Protein AF-A0A7C3TYR7-F1 (afdb_monomer_lite)

Radius of gyration: 16.55 Å; chains: 1; bounding box: 36×24×57 Å

pLDDT: mean 87.17, std 15.9, range [45.09, 98.75]

Sequence (113 aa):
MFTKVTVQGGNKYVGVDERLRWARHDHPDLQQTSEQIVRTDDYAEFKITLAIPSTGARAEGHGDCYRADFNKFVQKAEESALGNALDHLGYSSDAALAFEKRQGMKRETASTQ

Structure (mmCIF, N/CA/C/O backbone):
data_AF-A0A7C3TYR7-F1
#
_entry.id   AF-A0A7C3TYR7-F1
#
loop_
_atom_site.group_PDB
_atom_site.id
_atom_site.type_symbol
_atom_site.label_atom_id
_atom_site.label_alt_id
_atom_site.label_comp_id
_atom_site.label_asym_id
_atom_site.label_entity_id
_atom_site.label_seq_id
_atom_site.pdbx_PDB_ins_code
_atom_site.Cartn_x
_atom_site.Cartn_y
_atom_site.Cartn_z
_atom_site.occupancy
_atom_site.B_iso_or_equiv
_atom_site.auth_seq_id
_atom_site.auth_comp_id
_atom_site.auth_asym_id
_atom_site.auth_atom_id
_atom_site.pdbx_PDB_model_num
ATOM 1 N N . MET A 1 1 ? -8.216 -7.589 18.422 1.00 54.69 1 MET A N 1
ATOM 2 C CA . MET A 1 1 ? -6.880 -7.935 18.953 1.00 54.69 1 MET A CA 1
ATOM 3 C C . MET A 1 1 ? -6.037 -8.272 17.747 1.00 54.69 1 MET A C 1
ATOM 5 O O . MET A 1 1 ? -6.496 -9.102 16.975 1.00 54.69 1 MET A O 1
ATOM 9 N N . PHE A 1 2 ? -4.914 -7.584 17.531 1.00 57.72 2 PHE A N 1
ATOM 10 C CA . PHE A 1 2 ? -4.090 -7.819 16.348 1.00 57.72 2 PHE A CA 1
ATOM 11 C C . PHE A 1 2 ? -3.437 -9.197 16.464 1.00 57.72 2 PHE A C 1
ATOM 13 O O . PHE A 1 2 ? -2.728 -9.491 17.424 1.00 57.72 2 PHE A O 1
ATOM 20 N N . THR A 1 3 ? -3.734 -10.071 15.512 1.00 52.91 3 THR A N 1
ATOM 21 C CA . THR A 1 3 ? -3.431 -11.504 15.615 1.00 52.91 3 THR A CA 1
ATOM 22 C C . THR A 1 3 ? -1.962 -11.813 15.304 1.00 52.91 3 THR A C 1
ATOM 24 O O . THR A 1 3 ? -1.460 -12.879 15.657 1.00 52.91 3 THR A O 1
ATOM 27 N N . LYS A 1 4 ? -1.247 -10.880 14.655 1.00 55.16 4 LYS A N 1
ATOM 28 C CA . LYS A 1 4 ? 0.153 -11.053 14.253 1.00 55.16 4 LYS A CA 1
ATOM 29 C C . LYS A 1 4 ? 0.938 -9.747 14.396 1.00 55.16 4 LYS A C 1
ATOM 31 O O . LYS A 1 4 ? 0.848 -8.859 13.552 1.00 55.16 4 LYS A O 1
ATOM 36 N N . VAL A 1 5 ? 1.732 -9.667 15.460 1.00 59.78 5 VAL A N 1
ATOM 37 C CA . VAL A 1 5 ? 2.702 -8.592 15.701 1.00 59.78 5 VAL A CA 1
ATOM 38 C C . VAL A 1 5 ? 4.100 -9.189 15.570 1.00 59.78 5 VAL A C 1
ATOM 40 O O . VAL A 1 5 ? 4.442 -10.126 16.287 1.00 59.78 5 VAL A O 1
ATOM 43 N N . THR A 1 6 ? 4.906 -8.697 14.633 1.00 58.41 6 THR A N 1
ATOM 44 C CA . THR A 1 6 ? 6.298 -9.145 14.451 1.00 58.41 6 THR A CA 1
ATOM 45 C C . THR A 1 6 ? 7.236 -8.111 15.055 1.00 58.41 6 THR A C 1
ATOM 47 O O . THR A 1 6 ? 7.035 -6.926 14.853 1.00 58.41 6 THR A O 1
ATOM 50 N N . VAL A 1 7 ? 8.254 -8.516 15.812 1.00 56.41 7 VAL A N 1
ATOM 51 C CA . VAL A 1 7 ? 9.255 -7.563 16.317 1.00 56.41 7 VAL A CA 1
ATOM 52 C C . VAL A 1 7 ? 10.332 -7.398 15.249 1.00 56.41 7 VAL A C 1
ATOM 54 O O . VAL A 1 7 ? 11.061 -8.345 14.966 1.00 56.41 7 VAL A O 1
ATOM 57 N N . GLN A 1 8 ? 10.431 -6.214 14.649 1.00 55.72 8 GLN A N 1
ATOM 58 C CA . GLN A 1 8 ? 11.470 -5.872 13.679 1.00 55.72 8 GLN A CA 1
ATOM 59 C C . GLN A 1 8 ? 12.389 -4.820 14.314 1.00 55.72 8 GLN A C 1
ATOM 61 O O . GLN A 1 8 ? 11.959 -3.710 14.617 1.00 55.72 8 GLN A O 1
ATOM 66 N N . GLY A 1 9 ? 13.642 -5.188 14.610 1.00 50.34 9 GLY A N 1
ATOM 67 C CA . GLY A 1 9 ? 14.632 -4.262 15.185 1.00 50.34 9 GLY A CA 1
ATOM 68 C C . GLY A 1 9 ? 14.286 -3.691 16.571 1.00 50.34 9 GLY A C 1
ATOM 69 O O . GLY A 1 9 ? 14.791 -2.635 16.929 1.00 50.34 9 GLY A O 1
ATOM 70 N N . GLY A 1 10 ? 13.415 -4.354 17.342 1.00 55.25 10 GLY A N 1
ATOM 71 C CA . GLY A 1 10 ? 12.937 -3.876 18.650 1.00 55.25 10 GLY A CA 1
ATOM 72 C C . GLY A 1 10 ? 11.596 -3.133 18.608 1.00 55.25 10 GLY A C 1
ATOM 73 O O . GLY A 1 10 ? 10.966 -2.978 19.653 1.00 55.25 10 GLY A O 1
ATOM 74 N N . ASN A 1 11 ? 11.102 -2.773 17.419 1.00 56.00 11 ASN A N 1
ATOM 75 C CA . ASN A 1 11 ? 9.776 -2.187 17.237 1.00 56.00 11 ASN A CA 1
ATOM 76 C C . ASN A 1 11 ? 8.755 -3.261 16.851 1.00 56.00 11 ASN A C 1
ATOM 78 O O . ASN A 1 11 ? 9.026 -4.157 16.051 1.00 56.00 11 ASN A O 1
ATOM 82 N N . LYS A 1 12 ? 7.564 -3.187 17.444 1.00 68.50 12 LYS A N 1
ATOM 83 C CA . LYS A 1 12 ? 6.445 -4.056 17.082 1.00 68.50 12 LYS A CA 1
ATOM 84 C C . LYS A 1 12 ? 5.882 -3.609 15.722 1.00 68.50 12 LYS A C 1
ATOM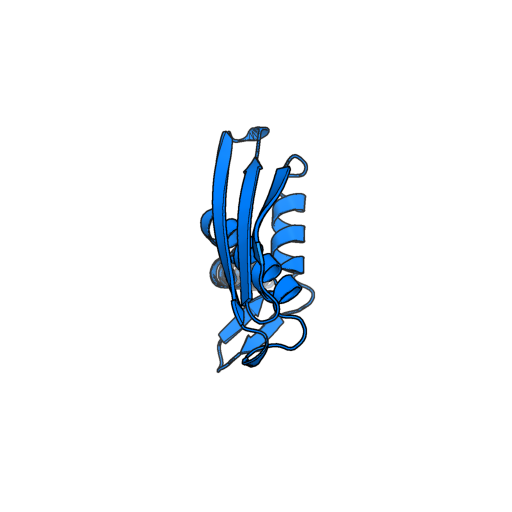 86 O O . LYS A 1 12 ? 5.556 -2.449 15.526 1.00 68.50 12 LYS A O 1
ATOM 91 N N . TYR A 1 13 ? 5.756 -4.533 14.789 1.00 75.31 13 TYR A N 1
ATOM 92 C CA . TYR A 1 13 ? 5.250 -4.314 13.440 1.00 75.31 13 TYR A CA 1
ATOM 93 C C . TYR A 1 13 ? 3.914 -5.031 13.274 1.00 75.31 13 TYR A C 1
ATOM 95 O O . TYR A 1 13 ? 3.797 -6.211 13.625 1.00 75.31 13 TYR A O 1
ATOM 103 N N . VAL A 1 14 ? 2.917 -4.335 12.727 1.00 83.50 14 VAL A N 1
ATOM 104 C CA . VAL A 1 14 ? 1.602 -4.907 12.420 1.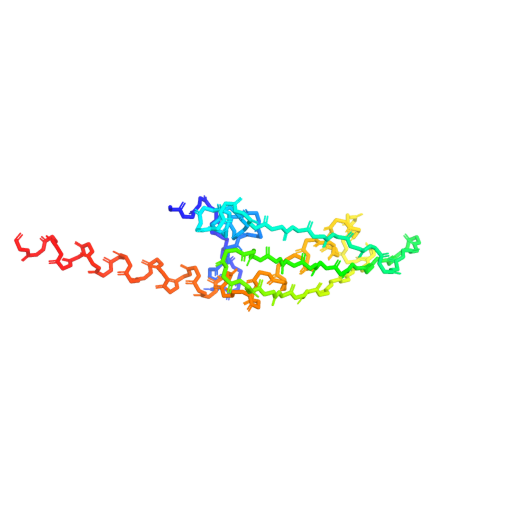00 83.50 14 VAL A CA 1
ATOM 105 C C . VAL A 1 14 ? 1.501 -5.108 10.911 1.00 83.50 14 VAL A C 1
ATOM 107 O O . VAL A 1 14 ? 1.616 -4.162 10.129 1.00 83.50 14 VAL A O 1
ATOM 110 N N . GLY A 1 15 ? 1.298 -6.363 10.503 1.00 88.31 15 GLY A N 1
ATOM 111 C CA . GLY A 1 15 ? 1.238 -6.744 9.091 1.00 88.31 15 GLY A CA 1
ATOM 112 C C . GLY A 1 15 ? 0.140 -6.006 8.324 1.00 88.31 15 GLY A C 1
ATOM 113 O O . GLY A 1 15 ? -0.919 -5.709 8.878 1.00 88.31 15 GLY A O 1
ATOM 114 N N . VAL A 1 16 ? 0.387 -5.740 7.038 1.00 93.50 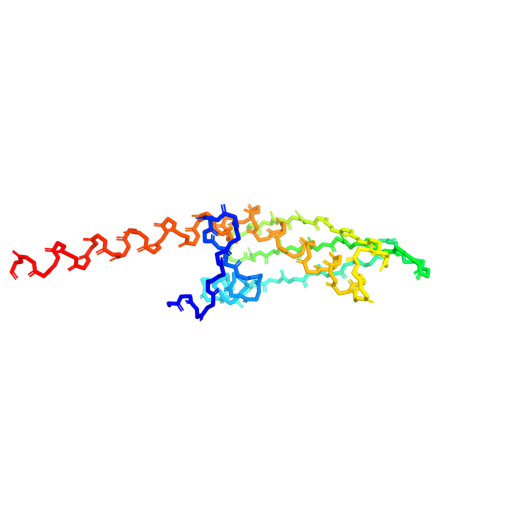16 VAL A N 1
ATOM 115 C CA . VAL A 1 16 ? -0.542 -5.021 6.147 1.00 93.50 16 VAL A CA 1
ATOM 116 C C . VAL A 1 16 ? -1.927 -5.674 6.124 1.00 93.50 16 VAL A C 1
ATOM 118 O O . VAL A 1 16 ? -2.925 -4.971 6.254 1.00 93.50 16 VAL A O 1
ATOM 121 N N . ASP A 1 17 ? -1.996 -7.007 6.076 1.00 92.44 17 ASP A N 1
ATOM 122 C CA . ASP A 1 17 ? -3.261 -7.756 6.122 1.00 92.44 17 ASP A CA 1
ATOM 123 C C . ASP A 1 17 ? -4.108 -7.419 7.351 1.00 92.44 17 ASP A C 1
ATOM 125 O O . ASP A 1 17 ? -5.329 -7.289 7.271 1.00 92.44 17 ASP A O 1
ATOM 129 N N . GLU A 1 18 ? -3.465 -7.288 8.508 1.00 91.81 18 GLU A N 1
ATOM 130 C CA . GLU A 1 18 ? -4.158 -7.016 9.758 1.00 91.81 18 GLU A CA 1
ATOM 131 C C . GLU A 1 18 ? -4.620 -5.554 9.821 1.00 91.81 18 GLU A C 1
ATOM 133 O O . GLU A 1 18 ? -5.730 -5.268 10.272 1.00 91.81 18 GLU A O 1
ATOM 138 N N . ARG A 1 19 ? -3.806 -4.632 9.295 1.00 94.50 19 ARG A N 1
ATOM 139 C CA . ARG A 1 19 ? -4.164 -3.212 9.168 1.00 94.50 19 ARG A CA 1
ATOM 140 C C . ARG A 1 19 ? -5.327 -3.020 8.192 1.00 94.50 19 ARG A C 1
ATOM 142 O O . ARG A 1 19 ? -6.245 -2.263 8.492 1.00 94.50 19 ARG A O 1
ATOM 149 N N . LEU A 1 20 ? -5.368 -3.781 7.097 1.00 95.50 20 LEU A N 1
ATOM 150 C CA . LEU A 1 20 ? -6.501 -3.792 6.170 1.00 95.50 20 LEU A CA 1
ATOM 151 C C . LEU A 1 20 ? -7.773 -4.368 6.812 1.00 95.50 20 LEU A C 1
ATOM 153 O O . LEU A 1 20 ? -8.858 -3.823 6.609 1.00 95.50 20 LEU A O 1
ATOM 157 N N . ARG A 1 21 ? -7.669 -5.454 7.595 1.00 95.06 21 ARG A N 1
ATOM 158 C CA . ARG A 1 21 ? -8.818 -5.993 8.351 1.00 95.06 21 ARG A CA 1
ATOM 159 C C . ARG A 1 21 ? -9.367 -4.970 9.336 1.00 95.06 21 ARG A C 1
ATOM 161 O O . ARG A 1 21 ? -10.582 -4.835 9.433 1.00 95.06 21 ARG A O 1
ATOM 168 N N . TRP A 1 22 ? -8.490 -4.262 10.044 1.00 93.50 22 TRP A N 1
ATOM 169 C CA . TRP A 1 22 ? -8.889 -3.190 10.949 1.00 93.50 22 TRP A CA 1
ATOM 170 C C . TRP A 1 22 ? -9.594 -2.059 10.189 1.00 93.50 22 TRP A C 1
ATOM 172 O O . TRP A 1 22 ? -10.722 -1.722 10.538 1.00 93.50 22 TRP A O 1
ATOM 182 N N . ALA A 1 23 ? -9.018 -1.569 9.090 1.00 95.81 23 ALA A N 1
ATOM 183 C CA . ALA A 1 23 ? -9.648 -0.532 8.274 1.00 95.81 23 ALA A CA 1
ATOM 184 C C . ALA A 1 23 ? -11.038 -0.941 7.759 1.00 95.81 23 ALA A C 1
ATOM 186 O O . ALA A 1 23 ? -11.978 -0.159 7.837 1.00 95.81 23 ALA A O 1
ATOM 187 N N . ARG A 1 24 ? -11.206 -2.190 7.303 1.00 96.94 24 ARG A N 1
ATOM 188 C CA . ARG A 1 24 ? -12.507 -2.722 6.851 1.00 96.94 24 ARG A CA 1
ATOM 189 C C . ARG A 1 24 ? -13.500 -2.992 7.979 1.00 96.94 24 ARG A C 1
ATOM 191 O O . ARG A 1 24 ? -14.696 -3.073 7.718 1.00 96.94 24 ARG A O 1
ATOM 198 N N . HIS A 1 25 ? -13.028 -3.181 9.207 1.00 96.12 25 HIS A N 1
ATOM 199 C CA . HIS A 1 25 ? -13.905 -3.300 10.367 1.00 96.12 25 HIS A CA 1
ATOM 200 C C . HIS A 1 25 ? -14.530 -1.947 10.717 1.00 96.12 25 HIS A C 1
ATOM 202 O O . HIS A 1 25 ? -15.740 -1.877 10.918 1.00 96.12 25 HIS A O 1
ATOM 208 N N . ASP A 1 26 ? -13.716 -0.889 10.737 1.00 95.81 26 ASP A N 1
ATOM 209 C CA . ASP A 1 26 ? -14.170 0.476 11.029 1.00 95.81 26 ASP A CA 1
ATOM 210 C C . ASP A 1 26 ? -14.965 1.073 9.855 1.00 95.81 26 ASP A C 1
ATOM 212 O O . ASP A 1 26 ? -15.962 1.767 10.056 1.00 95.81 26 ASP A O 1
ATOM 216 N N . HIS A 1 27 ? -14.547 0.763 8.626 1.00 97.31 27 HIS A N 1
ATOM 217 C CA . HIS A 1 27 ? -15.145 1.241 7.382 1.00 97.31 27 HIS A CA 1
ATOM 218 C C . HIS A 1 27 ? -15.442 0.066 6.435 1.00 97.31 27 HIS A C 1
ATOM 220 O O . HIS A 1 27 ? -14.650 -0.228 5.533 1.00 97.31 27 HIS A O 1
ATOM 226 N N . PRO A 1 28 ? -16.586 -0.626 6.609 1.00 97.50 28 PRO A N 1
ATOM 227 C CA . PRO A 1 28 ? -16.986 -1.738 5.740 1.00 97.50 28 PRO A CA 1
ATOM 228 C C . PRO A 1 28 ? -17.187 -1.340 4.273 1.00 97.50 28 PRO A C 1
ATOM 230 O O . PRO A 1 28 ? -17.169 -2.196 3.392 1.00 97.50 28 PRO A O 1
ATOM 233 N N . ASP A 1 29 ? -17.385 -0.048 4.017 1.00 98.00 29 ASP A N 1
ATOM 234 C CA . ASP A 1 29 ? -17.536 0.555 2.697 1.00 98.00 29 ASP A CA 1
ATOM 235 C C . ASP A 1 29 ? -16.204 0.982 2.057 1.00 98.00 29 ASP A C 1
ATOM 237 O O . ASP A 1 29 ? -16.219 1.551 0.966 1.00 98.00 29 ASP A O 1
ATOM 241 N N . LEU A 1 30 ? -15.059 0.707 2.697 1.00 98.38 30 LEU A N 1
ATOM 242 C CA . LEU A 1 30 ? -13.734 1.012 2.159 1.00 98.38 30 LEU A CA 1
ATOM 243 C C . LEU A 1 30 ? -13.520 0.344 0.793 1.00 98.38 30 LEU A C 1
ATOM 245 O O . LEU A 1 30 ? -13.564 -0.880 0.644 1.00 98.38 30 LEU A O 1
ATOM 249 N N . GLN A 1 31 ? -13.227 1.174 -0.200 1.00 98.38 31 GLN A N 1
ATOM 250 C CA . GLN A 1 31 ? -12.922 0.787 -1.569 1.00 98.38 31 GLN A CA 1
ATOM 251 C C . GLN A 1 31 ? -11.413 0.839 -1.795 1.00 98.38 31 GLN A C 1
ATOM 253 O O . GLN A 1 31 ? -10.735 1.750 -1.320 1.00 98.38 31 GLN A O 1
ATOM 258 N N . GLN A 1 32 ? -10.897 -0.136 -2.540 1.00 98.12 32 GLN A N 1
ATOM 259 C CA . GLN A 1 32 ? -9.489 -0.239 -2.907 1.00 98.12 32 GLN A CA 1
ATOM 260 C C . GLN A 1 32 ? -9.369 -0.367 -4.424 1.00 98.12 32 GLN A C 1
ATOM 262 O O . GLN A 1 32 ? -9.992 -1.246 -5.020 1.00 98.12 32 GLN A O 1
ATOM 267 N N . THR A 1 33 ? -8.501 0.447 -5.013 1.00 98.44 33 THR A N 1
ATOM 268 C CA . THR A 1 33 ? -8.081 0.344 -6.413 1.00 98.44 33 THR A CA 1
ATOM 269 C C . THR A 1 33 ? -6.580 0.091 -6.452 1.00 98.44 33 THR A C 1
ATOM 271 O O . THR A 1 33 ? -5.831 0.796 -5.780 1.00 98.44 33 THR A O 1
ATOM 274 N N . SER A 1 34 ? -6.148 -0.914 -7.218 1.00 98.19 34 SER A N 1
ATOM 275 C CA . SER A 1 34 ? -4.735 -1.258 -7.428 1.00 98.19 34 SER A CA 1
ATOM 276 C C . SER A 1 34 ? -4.364 -1.006 -8.886 1.00 98.19 34 SER A C 1
ATOM 278 O O . SER A 1 34 ? -5.058 -1.467 -9.794 1.00 98.19 34 SER A O 1
ATOM 280 N N . GLU A 1 35 ? -3.291 -0.253 -9.107 1.00 98.50 35 GLU A N 1
ATOM 281 C CA . GLU A 1 35 ? -2.778 0.117 -10.423 1.00 98.50 35 GLU A CA 1
ATOM 282 C C . GLU A 1 35 ? -1.313 -0.324 -10.540 1.00 98.50 35 GLU A C 1
ATOM 284 O O . GLU A 1 35 ? -0.458 0.122 -9.774 1.00 98.50 35 GLU A O 1
ATOM 289 N N . GLN A 1 36 ? -1.013 -1.183 -11.519 1.00 98.12 36 GLN A N 1
ATOM 290 C CA . GLN A 1 36 ? 0.361 -1.543 -11.880 1.00 98.12 36 GLN A CA 1
ATOM 291 C C . GLN A 1 36 ? 0.943 -0.424 -12.754 1.00 98.12 36 GLN A C 1
ATOM 293 O O . GLN A 1 36 ? 0.565 -0.295 -13.919 1.00 98.12 36 GLN A O 1
ATOM 298 N N . ILE A 1 37 ? 1.849 0.376 -12.194 1.00 98.44 37 ILE A N 1
ATOM 299 C CA . ILE A 1 37 ? 2.437 1.548 -12.861 1.00 98.44 37 ILE A CA 1
ATOM 300 C C . ILE A 1 37 ? 3.565 1.114 -13.796 1.00 98.44 37 ILE A C 1
ATOM 302 O O . ILE A 1 37 ? 3.588 1.492 -14.967 1.00 98.44 37 ILE A O 1
ATOM 306 N N . VAL A 1 38 ? 4.466 0.264 -13.297 1.00 98.06 38 VAL A N 1
ATOM 307 C CA . VAL A 1 38 ? 5.579 -0.307 -14.065 1.00 98.06 38 VAL A CA 1
ATOM 308 C C . VAL A 1 38 ? 5.700 -1.794 -13.766 1.00 98.06 38 VAL A C 1
ATOM 310 O O . VAL A 1 38 ? 5.538 -2.235 -12.628 1.00 98.06 38 VAL A O 1
ATOM 313 N N . ARG A 1 39 ? 6.022 -2.576 -14.800 1.00 96.50 39 ARG A N 1
ATOM 314 C CA . ARG A 1 39 ? 6.448 -3.966 -14.651 1.00 96.50 39 ARG A CA 1
ATOM 315 C C . ARG A 1 39 ? 7.454 -4.346 -15.725 1.00 96.50 39 ARG A C 1
ATOM 317 O O . ARG A 1 39 ? 7.140 -4.305 -16.912 1.00 96.50 39 ARG A O 1
ATOM 324 N N . THR A 1 40 ? 8.625 -4.771 -15.277 1.00 97.56 40 THR A N 1
ATOM 325 C CA . THR A 1 40 ? 9.670 -5.401 -16.086 1.00 97.56 40 THR A CA 1
ATOM 326 C C . THR A 1 40 ? 9.929 -6.816 -15.563 1.00 97.56 40 THR A C 1
ATOM 328 O O . THR A 1 40 ? 9.222 -7.320 -14.681 1.00 97.56 40 THR A O 1
ATOM 331 N N . ASP A 1 41 ? 10.946 -7.480 -16.108 1.00 97.06 41 ASP A N 1
ATOM 332 C CA . ASP A 1 41 ? 11.371 -8.789 -15.621 1.00 97.06 41 ASP A CA 1
ATOM 333 C C . ASP A 1 41 ? 12.010 -8.724 -14.228 1.00 97.06 41 ASP A C 1
ATOM 335 O O . ASP A 1 41 ? 11.998 -9.728 -13.513 1.00 97.06 41 ASP A O 1
ATOM 339 N N . ASP A 1 42 ? 12.534 -7.571 -13.818 1.00 97.75 42 ASP A N 1
ATOM 340 C CA . ASP A 1 42 ? 13.339 -7.371 -12.613 1.00 97.75 42 ASP A CA 1
ATOM 341 C C . ASP A 1 42 ? 12.829 -6.271 -11.668 1.00 97.75 42 ASP A C 1
ATOM 343 O O . ASP A 1 42 ? 13.367 -6.153 -10.570 1.00 97.75 42 ASP A O 1
ATOM 347 N N . TYR A 1 43 ? 11.793 -5.515 -12.036 1.00 98.25 43 TYR A N 1
ATOM 348 C CA . TYR A 1 43 ? 11.243 -4.410 -11.248 1.00 98.25 43 TYR A CA 1
ATOM 349 C C . TYR A 1 43 ? 9.720 -4.304 -11.389 1.00 98.25 43 TYR A C 1
ATOM 351 O O . TYR A 1 43 ? 9.145 -4.567 -12.451 1.00 98.25 43 TYR A O 1
ATOM 359 N N . ALA A 1 44 ? 9.047 -3.927 -10.304 1.00 98.62 44 ALA A N 1
ATOM 360 C CA . ALA A 1 44 ? 7.621 -3.635 -10.303 1.00 98.62 44 ALA A CA 1
ATOM 361 C C . ALA A 1 44 ? 7.323 -2.409 -9.447 1.00 98.62 44 ALA A C 1
ATOM 363 O O . ALA A 1 44 ? 7.919 -2.244 -8.387 1.00 98.62 44 ALA A O 1
ATOM 364 N N . GLU A 1 45 ? 6.347 -1.617 -9.883 1.00 98.69 45 GLU A N 1
ATOM 365 C CA . GLU A 1 45 ? 5.825 -0.461 -9.161 1.00 98.69 45 GLU A CA 1
ATOM 366 C C . GLU A 1 45 ? 4.299 -0.456 -9.214 1.00 98.69 45 GLU A C 1
ATOM 368 O O . GLU A 1 45 ? 3.694 -0.670 -10.271 1.00 98.69 45 GLU A O 1
ATOM 373 N N . PHE A 1 46 ? 3.682 -0.189 -8.070 1.00 98.75 46 PHE A N 1
ATOM 374 C CA . PHE A 1 46 ? 2.241 -0.122 -7.898 1.00 98.75 46 PHE A CA 1
ATOM 375 C C . PHE A 1 46 ? 1.834 1.184 -7.227 1.00 98.75 46 PHE A C 1
ATOM 377 O O . PHE A 1 46 ? 2.540 1.713 -6.368 1.00 98.75 46 PHE A O 1
ATOM 384 N N . LYS A 1 47 ? 0.634 1.645 -7.574 1.00 98.75 47 LYS A N 1
ATOM 385 C CA . LYS A 1 47 ? -0.118 2.646 -6.824 1.00 98.75 47 LYS A CA 1
ATOM 386 C C . LYS A 1 47 ? -1.398 1.998 -6.317 1.00 98.75 47 LYS A C 1
ATOM 388 O O . LYS A 1 47 ? -2.115 1.353 -7.080 1.00 98.75 47 LYS A O 1
ATOM 393 N N . ILE A 1 48 ? -1.707 2.204 -5.045 1.00 98.75 48 ILE A N 1
ATOM 394 C CA . ILE A 1 48 ? -2.993 1.842 -4.461 1.00 98.75 48 ILE A CA 1
ATOM 395 C C . ILE A 1 48 ? -3.709 3.100 -4.000 1.00 98.75 48 ILE A C 1
ATOM 397 O O . ILE A 1 48 ? -3.138 3.929 -3.295 1.00 98.75 48 ILE A O 1
ATOM 401 N N . THR A 1 49 ? -4.980 3.212 -4.370 1.00 98.75 49 THR A N 1
ATOM 402 C CA . THR A 1 49 ? -5.894 4.241 -3.878 1.00 98.75 49 THR A CA 1
ATOM 403 C C . THR A 1 49 ? -6.928 3.595 -2.968 1.00 98.75 49 THR A C 1
ATOM 405 O O . THR A 1 49 ? -7.593 2.633 -3.357 1.00 98.75 49 THR A O 1
ATOM 408 N N . LEU A 1 50 ? -7.087 4.147 -1.769 1.00 98.62 50 LEU A N 1
ATOM 409 C CA . LEU A 1 50 ? -8.131 3.791 -0.818 1.00 98.62 50 LEU A CA 1
ATOM 410 C C . LEU A 1 50 ? -9.130 4.941 -0.711 1.00 98.62 50 LEU A C 1
ATOM 412 O O . LEU A 1 50 ? -8.729 6.097 -0.585 1.00 98.62 50 LEU A O 1
ATOM 416 N N . ALA A 1 51 ? -10.422 4.628 -0.740 1.00 98.50 51 ALA A N 1
ATOM 417 C CA . ALA A 1 51 ? -11.497 5.599 -0.568 1.00 98.50 51 ALA A CA 1
ATOM 418 C C . ALA A 1 51 ? -12.543 5.067 0.415 1.00 98.50 51 ALA A C 1
ATOM 420 O O . ALA A 1 51 ? -12.921 3.900 0.345 1.00 98.50 51 ALA A O 1
ATOM 421 N N . ILE A 1 52 ? -13.025 5.924 1.311 1.00 98.25 52 ILE A N 1
ATOM 422 C CA . ILE A 1 52 ? -14.082 5.613 2.278 1.00 98.25 52 ILE A CA 1
ATOM 423 C C . ILE A 1 52 ? -15.270 6.536 1.972 1.00 98.25 52 ILE A C 1
ATOM 425 O O . ILE A 1 52 ? -15.273 7.692 2.406 1.00 98.25 52 ILE A O 1
ATOM 429 N N . PRO A 1 53 ? -16.269 6.078 1.195 1.00 97.62 53 PRO A N 1
ATOM 430 C CA . PRO A 1 53 ? -17.397 6.908 0.772 1.00 97.62 53 PRO A CA 1
ATOM 431 C C . PRO A 1 53 ? -18.163 7.559 1.929 1.00 97.62 53 PRO A C 1
ATOM 433 O O . PRO A 1 53 ? -18.532 8.726 1.831 1.00 97.62 53 PRO A O 1
ATOM 436 N N . SER A 1 54 ? -18.365 6.834 3.031 1.00 96.69 54 SER A N 1
ATOM 437 C CA . SER A 1 54 ? -19.108 7.302 4.208 1.00 96.69 54 SER A CA 1
ATOM 438 C C . SER A 1 54 ? -18.485 8.516 4.898 1.00 96.69 54 SER A C 1
ATOM 440 O O . SER A 1 54 ? -19.207 9.310 5.498 1.00 96.69 54 SER A O 1
ATOM 442 N N . THR A 1 55 ? -17.164 8.686 4.807 1.00 96.50 55 THR A N 1
ATOM 443 C CA . THR A 1 55 ? -16.434 9.806 5.424 1.00 96.50 55 THR A CA 1
ATOM 444 C C . THR A 1 55 ? -15.881 10.795 4.399 1.00 96.50 55 THR A C 1
ATOM 446 O O . THR A 1 55 ? -15.472 11.894 4.766 1.00 96.50 55 THR A O 1
ATOM 449 N N . GLY A 1 56 ? -15.842 10.413 3.120 1.00 96.56 56 GLY A N 1
ATOM 450 C CA . GLY A 1 56 ? -15.154 11.148 2.061 1.00 96.56 56 GLY A CA 1
ATOM 451 C C . GLY A 1 56 ? -13.626 11.047 2.124 1.00 96.56 56 GLY A C 1
ATOM 452 O O . GLY A 1 56 ? -12.948 11.673 1.309 1.00 96.56 56 GLY A O 1
ATOM 453 N N . ALA A 1 57 ? -13.064 10.277 3.063 1.00 97.19 57 ALA A N 1
ATOM 454 C CA . ALA A 1 57 ? -11.621 10.121 3.188 1.00 97.19 57 ALA A CA 1
ATOM 455 C C . ALA A 1 57 ? -11.042 9.363 1.986 1.00 97.19 57 ALA A C 1
ATOM 457 O O . ALA A 1 57 ? -11.618 8.385 1.501 1.00 97.19 57 ALA A O 1
ATOM 458 N N . ARG A 1 58 ? -9.873 9.805 1.519 1.00 98.06 58 ARG A N 1
ATOM 459 C CA . ARG A 1 58 ? -9.143 9.187 0.413 1.00 98.06 58 ARG A CA 1
ATOM 460 C C . ARG A 1 58 ? -7.646 9.251 0.677 1.00 98.06 58 ARG A C 1
ATOM 462 O O . ARG A 1 58 ? -7.149 10.274 1.138 1.00 98.06 58 ARG A O 1
ATOM 469 N N . ALA A 1 59 ? -6.943 8.178 0.343 1.00 98.25 59 ALA A N 1
ATOM 470 C CA . ALA A 1 59 ? -5.494 8.106 0.426 1.00 98.25 59 ALA A CA 1
ATOM 471 C C . ALA A 1 59 ? -4.908 7.341 -0.754 1.00 98.25 59 ALA A C 1
ATOM 473 O O . ALA A 1 59 ? -5.556 6.475 -1.340 1.00 98.25 59 ALA A O 1
ATOM 474 N N . GLU A 1 60 ? -3.660 7.655 -1.072 1.00 98.50 60 GLU A N 1
ATOM 475 C CA . GLU A 1 60 ? -2.890 6.989 -2.114 1.00 98.50 60 GLU A CA 1
ATOM 476 C C . GLU A 1 60 ? -1.548 6.545 -1.538 1.00 98.50 60 GLU A C 1
ATOM 478 O O . GLU A 1 60 ? -0.992 7.208 -0.661 1.00 98.50 60 GLU A O 1
ATOM 483 N N . GLY A 1 61 ? -1.045 5.408 -2.004 1.00 98.19 61 GLY A N 1
ATOM 484 C CA . GLY A 1 61 ? 0.241 4.855 -1.606 1.00 98.19 61 GLY A CA 1
ATOM 485 C C . GLY A 1 61 ? 0.945 4.246 -2.805 1.00 98.19 61 GLY A C 1
ATOM 486 O O . GLY A 1 61 ? 0.317 3.567 -3.615 1.00 98.19 61 GLY A O 1
ATOM 487 N N . HIS A 1 62 ? 2.245 4.499 -2.912 1.00 98.50 62 HIS A N 1
ATOM 488 C CA . HIS A 1 62 ? 3.110 3.906 -3.927 1.00 98.50 62 HIS A CA 1
ATOM 489 C C . HIS A 1 62 ? 4.026 2.872 -3.289 1.00 98.50 62 HIS A C 1
ATOM 491 O O . HIS A 1 62 ? 4.380 2.989 -2.114 1.00 98.50 62 HIS A O 1
ATOM 497 N N . GLY A 1 63 ? 4.400 1.859 -4.055 1.00 98.19 63 GLY A N 1
ATOM 498 C CA . GLY A 1 63 ? 5.331 0.837 -3.615 1.00 98.19 63 GLY A CA 1
ATOM 499 C C . GLY A 1 63 ? 6.029 0.200 -4.797 1.00 98.19 63 GLY A C 1
ATOM 500 O O . GLY A 1 63 ? 5.408 -0.058 -5.827 1.00 98.19 63 GLY A O 1
ATOM 501 N N . ASP A 1 64 ? 7.312 -0.067 -4.620 1.00 98.44 64 ASP A N 1
ATOM 502 C CA . ASP A 1 64 ? 8.162 -0.680 -5.621 1.00 98.44 64 ASP A CA 1
ATOM 503 C C . ASP A 1 64 ? 9.004 -1.808 -5.022 1.00 98.44 64 ASP A C 1
ATOM 505 O O . ASP A 1 64 ? 9.108 -1.964 -3.801 1.00 98.44 64 ASP A O 1
ATOM 509 N N . CYS A 1 65 ? 9.541 -2.661 -5.889 1.00 98.38 65 CYS A N 1
ATOM 510 C CA . CYS A 1 65 ? 10.486 -3.689 -5.484 1.00 98.38 65 CYS A CA 1
ATOM 511 C C . CYS A 1 65 ? 11.273 -4.204 -6.691 1.00 98.38 65 CYS A C 1
ATOM 513 O O . CYS A 1 65 ? 10.690 -4.498 -7.740 1.00 98.38 65 CYS A O 1
ATOM 515 N N . TYR A 1 66 ? 12.581 -4.394 -6.516 1.00 98.25 66 TYR A N 1
ATOM 516 C CA . TYR A 1 66 ? 13.400 -5.152 -7.454 1.00 98.25 66 TYR A CA 1
ATOM 517 C C . TYR A 1 66 ? 13.362 -6.648 -7.122 1.00 98.25 66 TYR A C 1
ATOM 519 O O . TYR A 1 66 ? 13.349 -7.063 -5.961 1.00 98.25 66 TYR A O 1
ATOM 527 N N . ARG A 1 67 ? 13.430 -7.498 -8.152 1.00 97.69 67 ARG A N 1
ATOM 528 C CA . ARG A 1 67 ? 13.530 -8.962 -8.013 1.00 97.69 67 ARG A CA 1
ATOM 529 C C . ARG A 1 67 ? 14.726 -9.382 -7.160 1.00 97.69 67 ARG A C 1
ATOM 531 O O . ARG A 1 67 ? 14.630 -10.381 -6.450 1.00 97.69 67 ARG A O 1
ATOM 538 N N . ALA A 1 68 ? 15.830 -8.639 -7.241 1.00 97.06 68 ALA A N 1
ATOM 539 C CA . ALA A 1 68 ? 17.046 -8.907 -6.478 1.00 97.06 68 ALA A CA 1
ATOM 540 C C . ALA A 1 68 ? 16.826 -8.819 -4.957 1.00 97.06 68 ALA A C 1
ATOM 542 O O . ALA A 1 68 ? 17.450 -9.573 -4.213 1.00 97.06 68 ALA A O 1
ATOM 543 N N . ASP A 1 69 ? 15.906 -7.960 -4.509 1.00 95.12 69 ASP A N 1
ATOM 544 C CA . ASP A 1 69 ? 15.595 -7.773 -3.089 1.00 95.12 69 ASP A CA 1
ATOM 545 C C . ASP A 1 69 ? 14.566 -8.793 -2.591 1.00 95.12 69 ASP A C 1
ATOM 547 O O . ASP A 1 69 ? 14.570 -9.191 -1.423 1.00 95.12 69 ASP A O 1
ATOM 551 N N . PHE A 1 70 ? 13.660 -9.231 -3.475 1.00 94.69 70 PHE A N 1
ATOM 552 C CA . PHE A 1 70 ? 12.612 -10.176 -3.118 1.00 94.69 70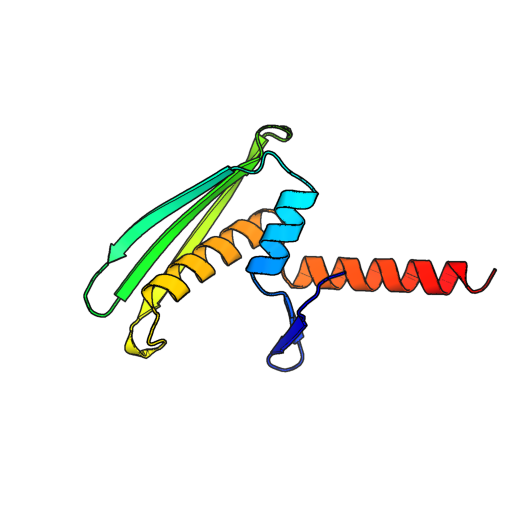 PHE A CA 1
ATOM 553 C C . PHE A 1 70 ? 12.130 -11.007 -4.313 1.00 94.69 70 PHE A C 1
ATOM 555 O O . PHE A 1 70 ? 11.597 -10.488 -5.290 1.00 94.69 70 PHE A O 1
ATOM 562 N N . ASN A 1 71 ? 12.184 -12.340 -4.200 1.00 93.94 71 ASN A N 1
ATOM 563 C CA . ASN A 1 71 ? 11.757 -13.245 -5.281 1.00 93.94 71 ASN A CA 1
ATOM 564 C C . ASN A 1 71 ? 10.306 -13.013 -5.748 1.00 93.94 71 ASN A C 1
ATOM 566 O O . ASN A 1 71 ? 9.982 -13.253 -6.911 1.00 93.94 71 ASN A O 1
ATOM 570 N N . LYS A 1 72 ? 9.433 -12.542 -4.849 1.00 96.06 72 LYS A N 1
ATOM 571 C CA . LYS A 1 72 ? 8.035 -12.175 -5.126 1.00 96.06 72 LYS A CA 1
ATOM 572 C C . LYS A 1 72 ? 7.863 -10.648 -5.232 1.00 96.06 72 LYS A C 1
ATOM 574 O O . LYS A 1 72 ? 6.942 -10.090 -4.641 1.00 96.06 72 LYS A O 1
ATOM 579 N N . PHE A 1 73 ? 8.786 -9.968 -5.917 1.00 97.56 73 PHE A N 1
ATOM 580 C CA . PHE A 1 73 ? 8.866 -8.498 -5.977 1.00 97.56 73 PHE A CA 1
ATOM 581 C C . PHE A 1 73 ? 7.563 -7.825 -6.419 1.00 97.56 73 PHE A C 1
ATOM 583 O O . PHE A 1 73 ? 7.183 -6.819 -5.838 1.00 97.56 73 PHE A O 1
ATOM 590 N N . VAL A 1 74 ? 6.818 -8.415 -7.360 1.00 97.88 74 VAL A N 1
ATOM 591 C CA . VAL A 1 74 ? 5.510 -7.883 -7.788 1.00 97.88 74 VAL A CA 1
ATOM 592 C C . VAL A 1 74 ? 4.533 -7.812 -6.611 1.00 97.88 74 VAL A C 1
ATOM 594 O O . VAL A 1 74 ? 3.960 -6.759 -6.354 1.00 97.88 74 VAL A O 1
ATOM 597 N N . GLN A 1 75 ? 4.381 -8.908 -5.854 1.00 97.44 75 GLN A N 1
ATOM 598 C CA . GLN A 1 75 ? 3.514 -8.922 -4.670 1.00 97.44 75 GLN A CA 1
ATOM 599 C C . GLN A 1 75 ? 4.036 -7.985 -3.581 1.00 97.44 75 GLN A C 1
ATOM 601 O O . GLN A 1 75 ? 3.249 -7.371 -2.870 1.00 97.44 75 GLN A O 1
ATOM 606 N N . LYS A 1 76 ? 5.361 -7.871 -3.447 1.00 97.69 76 LYS A N 1
ATOM 607 C CA . LYS A 1 76 ? 5.975 -7.001 -2.446 1.00 97.69 76 LYS A CA 1
ATOM 608 C C . LYS A 1 76 ? 5.747 -5.519 -2.744 1.00 97.69 76 LYS A C 1
ATOM 610 O O . LYS A 1 76 ? 5.449 -4.771 -1.817 1.00 97.69 76 LYS A O 1
ATOM 615 N N . ALA A 1 77 ? 5.853 -5.117 -4.009 1.00 98.38 77 ALA A N 1
ATOM 616 C CA . ALA A 1 77 ? 5.572 -3.759 -4.462 1.00 98.38 77 ALA A CA 1
ATOM 617 C C . ALA A 1 77 ? 4.106 -3.384 -4.191 1.00 98.38 77 ALA A C 1
ATOM 619 O O . ALA A 1 77 ? 3.835 -2.354 -3.574 1.00 98.38 77 ALA A O 1
ATOM 620 N N . GLU A 1 78 ? 3.164 -4.265 -4.548 1.00 98.38 78 GLU A N 1
ATOM 621 C CA . GLU A 1 78 ? 1.736 -4.064 -4.273 1.00 98.38 78 GLU A CA 1
ATOM 622 C C . GLU A 1 78 ? 1.431 -4.009 -2.763 1.00 98.38 78 GLU A C 1
ATOM 624 O O . GLU A 1 78 ? 0.729 -3.109 -2.301 1.00 98.38 78 GLU A O 1
ATOM 629 N N . GLU A 1 79 ? 2.004 -4.917 -1.964 1.00 97.69 79 GLU A N 1
ATOM 630 C CA . GLU A 1 79 ? 1.852 -4.917 -0.501 1.00 97.69 79 GLU A CA 1
ATOM 631 C C . GLU A 1 79 ? 2.404 -3.623 0.119 1.00 97.69 79 GLU A C 1
ATOM 633 O O . GLU A 1 79 ? 1.804 -3.065 1.040 1.00 97.69 79 GLU A O 1
ATOM 638 N N . SER A 1 80 ? 3.529 -3.120 -0.399 1.00 97.62 80 SER A N 1
ATOM 639 C CA . SER A 1 80 ? 4.128 -1.864 0.054 1.00 97.62 80 SER A CA 1
ATOM 640 C C . SER A 1 80 ? 3.245 -0.661 -0.286 1.00 97.62 80 SER A C 1
ATOM 642 O O . SER A 1 80 ? 3.014 0.186 0.577 1.00 97.62 80 SER A O 1
ATOM 644 N N . ALA A 1 81 ? 2.689 -0.611 -1.500 1.00 98.56 81 ALA A N 1
ATOM 645 C CA . ALA A 1 81 ? 1.744 0.426 -1.907 1.00 98.56 81 ALA A CA 1
ATOM 646 C C . ALA A 1 81 ? 0.501 0.445 -1.000 1.00 98.56 81 ALA A C 1
ATOM 648 O O . ALA A 1 81 ? 0.079 1.508 -0.539 1.00 98.56 81 ALA A O 1
ATOM 649 N N . LEU A 1 82 ? -0.043 -0.734 -0.671 1.00 98.44 82 LEU A N 1
ATOM 650 C CA . LEU A 1 82 ? -1.184 -0.873 0.237 1.00 98.44 82 LEU A CA 1
ATOM 651 C C . LEU A 1 82 ? -0.835 -0.400 1.650 1.00 98.44 82 LEU A C 1
ATOM 653 O O . LEU A 1 82 ? -1.607 0.335 2.265 1.00 98.44 82 LEU A O 1
ATOM 657 N N . GLY A 1 83 ? 0.327 -0.811 2.162 1.00 97.25 83 GLY A N 1
ATOM 658 C CA . GLY A 1 83 ? 0.816 -0.404 3.475 1.00 97.25 83 GLY A CA 1
ATOM 659 C C . GLY A 1 83 ? 0.932 1.115 3.606 1.00 97.25 83 GLY A C 1
ATOM 660 O O . GLY A 1 83 ? 0.461 1.667 4.598 1.00 97.25 83 GLY A O 1
ATOM 661 N N . ASN A 1 84 ? 1.474 1.775 2.582 1.00 97.81 84 ASN A N 1
ATOM 662 C CA . ASN A 1 84 ? 1.622 3.230 2.539 1.00 97.81 84 ASN A CA 1
ATOM 663 C C . ASN A 1 84 ? 0.265 3.950 2.443 1.00 97.81 84 ASN A C 1
ATOM 665 O O . ASN A 1 84 ? 0.040 4.945 3.128 1.00 97.81 84 ASN A O 1
ATOM 669 N N . ALA A 1 85 ? -0.679 3.426 1.654 1.00 98.38 85 ALA A N 1
ATOM 670 C CA . ALA A 1 85 ? -2.026 3.993 1.570 1.00 98.38 85 ALA A CA 1
ATOM 671 C C . ALA A 1 85 ? -2.787 3.879 2.908 1.00 98.38 85 ALA A C 1
ATOM 673 O O . ALA A 1 85 ? -3.489 4.808 3.308 1.00 98.38 85 ALA A O 1
ATOM 674 N N . LEU A 1 86 ? -2.630 2.758 3.621 1.00 97.94 86 LEU A N 1
ATOM 675 C CA . LEU A 1 86 ? -3.203 2.556 4.955 1.00 97.94 86 LEU A CA 1
ATOM 676 C C . LEU A 1 86 ? -2.586 3.496 5.997 1.00 97.94 86 LEU A C 1
ATOM 678 O O . LEU A 1 86 ? -3.318 4.038 6.826 1.00 97.94 86 LEU A O 1
ATOM 682 N N . ASP A 1 87 ? -1.273 3.728 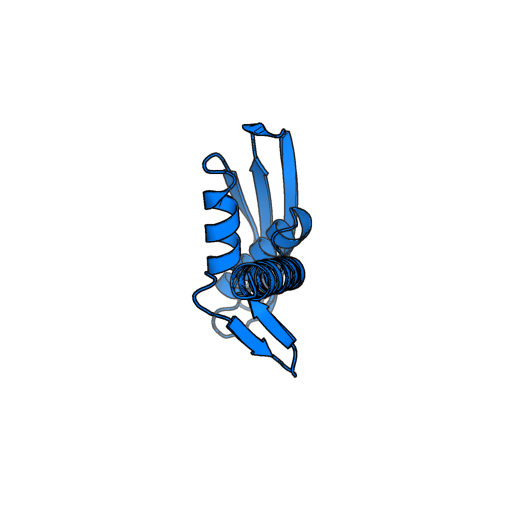5.940 1.00 96.25 87 ASP A N 1
ATOM 683 C CA . ASP A 1 87 ? -0.584 4.656 6.844 1.00 96.25 87 ASP A CA 1
ATOM 684 C C . ASP A 1 87 ? -1.151 6.077 6.723 1.00 96.25 87 ASP A C 1
ATOM 686 O O . ASP A 1 87 ? -1.438 6.715 7.737 1.00 96.25 87 ASP A O 1
ATOM 690 N N . HIS A 1 88 ? -1.410 6.538 5.496 1.00 96.50 88 HIS A N 1
ATOM 691 C CA . HIS A 1 88 ? -2.033 7.838 5.234 1.00 96.50 88 HIS A CA 1
ATOM 692 C C . HIS A 1 88 ? -3.473 7.956 5.763 1.00 96.50 88 HIS A C 1
ATOM 694 O O . HIS A 1 88 ? -3.909 9.058 6.090 1.00 96.50 88 HIS A O 1
ATOM 700 N N . LEU A 1 89 ? -4.202 6.843 5.899 1.00 95.62 89 LEU A N 1
ATOM 701 C CA . LEU A 1 89 ? -5.521 6.806 6.550 1.00 95.62 89 LEU A CA 1
ATOM 702 C C . LEU A 1 89 ? -5.444 6.645 8.078 1.00 95.62 89 LEU A C 1
ATOM 704 O O . LEU A 1 89 ? -6.476 6.565 8.738 1.00 95.62 89 LEU A O 1
ATOM 708 N N . GLY A 1 90 ? -4.241 6.595 8.656 1.00 94.38 90 GLY A N 1
ATOM 709 C CA . GLY A 1 90 ? -4.038 6.404 10.093 1.00 94.38 90 GLY A CA 1
ATOM 710 C C . GLY A 1 90 ? -4.061 4.941 10.543 1.00 94.38 90 GLY A C 1
ATOM 711 O O . GLY A 1 90 ? -3.982 4.672 11.741 1.00 94.38 90 GLY A O 1
ATOM 712 N N . TYR A 1 91 ? -4.098 3.988 9.611 1.00 94.25 91 TYR A N 1
ATOM 713 C CA . TYR A 1 91 ? -3.992 2.551 9.876 1.00 94.25 91 TYR A CA 1
ATOM 714 C C . TYR A 1 91 ? -2.533 2.094 9.803 1.00 94.25 91 TYR A C 1
ATOM 716 O O . TYR A 1 91 ? -2.200 1.160 9.071 1.00 94.25 91 TYR A O 1
ATOM 724 N N . SER A 1 92 ? -1.651 2.761 10.553 1.00 91.00 92 SER A N 1
ATOM 725 C CA . SER A 1 92 ? -0.221 2.441 10.611 1.00 91.00 92 SER A CA 1
ATOM 726 C C . SER A 1 92 ? 0.130 1.463 11.727 1.00 91.00 92 SER A C 1
ATOM 728 O O . SER A 1 92 ? -0.659 1.225 12.647 1.00 91.00 92 SER A O 1
ATOM 730 N N . SER A 1 93 ? 1.334 0.883 11.662 1.00 83.88 93 SER A N 1
ATOM 731 C CA . SER A 1 93 ? 1.848 0.058 12.767 1.00 83.88 93 SER A CA 1
ATOM 732 C C . SER A 1 93 ? 1.899 0.859 14.069 1.00 83.88 93 SER A C 1
ATOM 734 O O . SER A 1 93 ? 1.414 0.383 15.091 1.00 83.88 93 SER A O 1
ATOM 736 N N . ASP A 1 94 ? 2.381 2.103 14.031 1.00 84.44 94 ASP A N 1
ATOM 737 C CA . ASP A 1 94 ? 2.449 2.968 15.214 1.00 84.44 94 ASP A CA 1
ATOM 738 C C . ASP A 1 94 ? 1.064 3.282 15.784 1.00 84.44 94 ASP A C 1
ATOM 740 O O . ASP A 1 94 ? 0.866 3.242 17.003 1.00 84.44 94 ASP A O 1
ATOM 744 N N . ALA A 1 95 ? 0.081 3.534 14.914 1.00 82.06 95 ALA A N 1
ATOM 745 C CA . ALA A 1 95 ? -1.298 3.740 15.335 1.00 82.06 95 ALA A CA 1
ATOM 746 C C . ALA A 1 95 ? -1.851 2.485 16.024 1.00 82.06 95 ALA A C 1
ATOM 748 O O . ALA A 1 95 ? -2.390 2.578 17.129 1.00 82.06 95 ALA A O 1
ATOM 749 N N . ALA A 1 96 ? -1.646 1.306 15.431 1.00 80.56 96 ALA A N 1
ATOM 750 C CA . ALA A 1 96 ? -2.066 0.034 16.008 1.00 80.56 96 ALA A CA 1
ATOM 751 C C . ALA A 1 96 ? -1.452 -0.199 17.404 1.00 80.56 96 ALA A C 1
ATOM 753 O O . ALA A 1 96 ? -2.165 -0.552 18.347 1.00 80.56 96 ALA A O 1
ATOM 754 N N . LEU A 1 97 ? -0.158 0.086 17.582 1.00 80.81 97 LEU A N 1
ATOM 755 C CA . LEU A 1 97 ? 0.509 -0.014 18.885 1.00 80.81 97 LEU A CA 1
ATOM 756 C C . LEU A 1 97 ? -0.010 0.995 19.908 1.00 80.81 97 LEU A C 1
ATOM 758 O O . LEU A 1 97 ? -0.183 0.657 21.084 1.00 80.81 97 LEU A O 1
ATOM 762 N N . ALA A 1 98 ? -0.275 2.230 19.483 1.00 78.50 98 ALA A N 1
ATOM 763 C CA . ALA A 1 98 ? -0.865 3.243 20.345 1.00 78.50 98 ALA A CA 1
ATOM 764 C C . ALA A 1 98 ? -2.268 2.822 20.817 1.00 78.50 98 ALA A C 1
ATOM 766 O O . ALA A 1 98 ? -2.603 3.014 21.992 1.00 78.50 98 ALA A O 1
ATOM 767 N N . PHE A 1 99 ? -3.068 2.203 19.942 1.00 74.94 99 PHE A N 1
ATOM 768 C CA . PHE A 1 99 ? -4.369 1.635 20.299 1.00 74.94 99 PHE A CA 1
ATOM 769 C C . PHE A 1 99 ? -4.244 0.495 21.315 1.00 74.94 99 PHE A C 1
ATOM 771 O O . PHE A 1 99 ? -4.955 0.518 22.323 1.00 74.94 99 PHE A O 1
ATOM 778 N N . GLU A 1 100 ? -3.322 -0.454 21.118 1.00 74.00 100 GLU A N 1
ATOM 779 C CA . GLU A 1 100 ? -3.082 -1.534 22.088 1.00 74.00 100 GLU A CA 1
ATOM 780 C C . GLU A 1 100 ? -2.694 -0.989 23.466 1.00 74.00 100 GLU A C 1
ATOM 782 O O . GLU A 1 100 ? -3.281 -1.384 24.477 1.00 74.00 100 GLU A O 1
ATOM 787 N N . LYS A 1 101 ? -1.760 -0.029 23.515 1.00 72.81 101 LYS A N 1
ATOM 788 C CA . LYS A 1 101 ? -1.310 0.586 24.772 1.00 72.81 101 LYS A CA 1
ATOM 789 C C . LYS A 1 101 ? -2.463 1.262 25.520 1.00 72.81 101 LYS A C 1
ATOM 791 O O . LYS A 1 101 ? -2.604 1.084 26.729 1.00 72.81 101 LYS A O 1
ATOM 796 N N . ARG A 1 102 ? -3.325 1.998 24.807 1.00 68.75 102 ARG A N 1
ATOM 797 C CA . ARG A 1 102 ? -4.506 2.658 25.396 1.00 68.75 102 ARG A CA 1
ATOM 798 C C . ARG A 1 102 ? -5.528 1.653 25.932 1.00 68.75 102 ARG A C 1
ATOM 800 O O . ARG A 1 102 ? -6.126 1.904 26.976 1.00 68.75 102 ARG A O 1
ATOM 807 N N . GLN A 1 103 ? -5.741 0.530 25.244 1.00 67.31 103 GLN A N 1
ATOM 808 C CA . GLN A 1 103 ? -6.655 -0.510 25.724 1.00 67.31 103 GLN A CA 1
ATOM 809 C C . GLN A 1 103 ? -6.096 -1.276 26.929 1.00 67.31 103 GLN A C 1
ATOM 811 O O . GLN A 1 103 ? -6.863 -1.600 27.833 1.00 67.31 103 GLN A O 1
ATOM 816 N N . GLY A 1 104 ? -4.780 -1.510 26.978 1.00 66.19 104 GLY A N 1
ATOM 817 C CA . GLY A 1 104 ? -4.103 -2.077 28.148 1.00 66.19 104 GLY A CA 1
ATOM 818 C C . GLY A 1 104 ? -4.300 -1.219 29.400 1.00 66.19 104 GLY A C 1
ATOM 819 O O . GLY A 1 104 ? -4.782 -1.722 30.412 1.00 66.19 104 GLY A O 1
ATOM 820 N N . MET A 1 105 ? -4.070 0.096 29.291 1.00 60.09 105 MET A N 1
ATOM 821 C CA . MET A 1 105 ? -4.283 1.035 30.404 1.00 60.09 105 MET A CA 1
ATOM 822 C C . MET A 1 105 ? -5.724 1.029 30.930 1.00 60.09 105 MET A C 1
ATOM 824 O O . MET A 1 105 ? -5.932 1.059 32.137 1.00 60.09 105 MET A O 1
ATOM 828 N N . LYS A 1 106 ? -6.732 0.969 30.044 1.00 61.84 106 LYS A N 1
ATOM 829 C CA . LYS A 1 106 ? -8.147 0.919 30.461 1.00 61.84 106 LYS A CA 1
ATOM 830 C C . LYS A 1 106 ? -8.503 -0.357 31.233 1.00 61.84 106 LYS A C 1
ATOM 832 O O . LYS A 1 106 ? -9.427 -0.332 32.038 1.00 61.84 106 LYS A O 1
ATOM 837 N N . ARG A 1 107 ? -7.814 -1.473 30.973 1.00 61.56 107 ARG A N 1
ATOM 838 C CA . ARG A 1 107 ? -8.042 -2.746 31.676 1.00 61.56 107 ARG A CA 1
ATOM 839 C C . ARG A 1 107 ? -7.399 -2.755 33.062 1.00 61.56 107 ARG A C 1
ATOM 841 O O . ARG A 1 107 ? -8.013 -3.258 33.994 1.00 61.56 107 ARG A O 1
ATOM 848 N N . GLU A 1 108 ? -6.216 -2.162 33.213 1.00 60.78 108 GLU A N 1
ATOM 849 C CA . GLU A 1 108 ? -5.546 -2.028 34.517 1.00 60.78 108 GLU A CA 1
ATOM 850 C C . GLU A 1 108 ? -6.317 -1.101 35.465 1.00 60.78 108 GLU A C 1
ATOM 852 O O . GLU A 1 108 ? -6.505 -1.427 36.638 1.00 60.78 108 GLU A O 1
ATOM 857 N N . THR A 1 109 ? -6.850 0.014 34.956 1.00 63.94 109 THR A N 1
ATOM 858 C CA . THR A 1 109 ? -7.670 0.922 35.771 1.00 63.94 109 THR A CA 1
ATOM 859 C C . THR A 1 109 ? -9.027 0.326 36.141 1.00 63.94 109 THR A C 1
ATOM 861 O O . THR A 1 109 ? -9.507 0.579 37.240 1.00 63.94 109 THR A O 1
ATOM 864 N N . ALA A 1 110 ? -9.622 -0.502 35.275 1.00 61.09 110 ALA A N 1
ATOM 865 C CA . ALA A 1 110 ? -10.873 -1.209 35.562 1.00 61.09 110 ALA A CA 1
ATOM 866 C C . ALA A 1 110 ? -10.706 -2.413 36.510 1.00 61.09 110 ALA A C 1
ATOM 868 O O . ALA A 1 110 ? -11.675 -2.825 37.130 1.00 61.09 110 ALA A O 1
ATOM 869 N N . SER A 1 111 ? -9.499 -2.979 36.628 1.00 59.09 111 SER A N 1
ATOM 870 C CA . SER A 1 111 ? -9.201 -4.096 37.540 1.00 59.09 111 SER A CA 1
ATOM 871 C C . SER A 1 111 ? -8.788 -3.647 38.949 1.00 59.09 111 SER A C 1
ATOM 873 O O . SER A 1 111 ? -8.622 -4.492 39.826 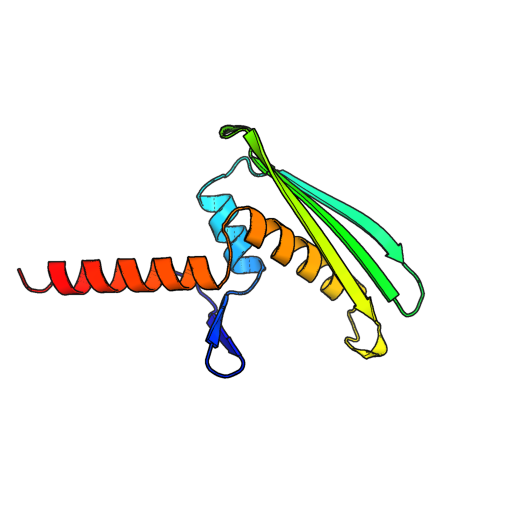1.00 59.09 111 SER A O 1
ATOM 875 N N . THR A 1 112 ? -8.576 -2.345 39.156 1.00 58.03 112 THR A N 1
ATOM 876 C CA . THR A 1 112 ? -8.174 -1.757 40.448 1.00 58.03 112 THR A CA 1
ATOM 877 C C . THR A 1 112 ? -9.369 -1.120 41.185 1.00 58.03 112 THR A C 1
ATOM 879 O O . THR A 1 112 ? -9.183 -0.441 42.192 1.00 58.03 112 THR A O 1
ATOM 882 N N . GLN A 1 113 ? -10.595 -1.326 40.691 1.00 45.09 113 GLN A N 1
ATOM 883 C CA . GLN A 1 113 ? -11.847 -0.894 41.324 1.00 45.09 113 GLN A CA 1
ATOM 884 C C . GLN A 1 113 ? -12.690 -2.089 41.754 1.00 45.09 113 GLN A C 1
ATOM 886 O O . GLN A 1 113 ? -12.687 -3.102 41.019 1.00 45.09 113 GLN A O 1
#

Foldseek 3Di:
DQPDWDQDPNATFRALVSLVVVVCVVQVQKDKDKDFPDDDPFKTKIKMKIARVVVRDIFIFIFMATCVVPVPRHVRRRSRRSQRRSVVVQSGRVSVVVVVVVVVVVVVVVVVD

Secondary structure (DSSP, 8-state):
--S-EEEETTEEEE-HHHHHHHHHHH-TT-EEEEEEEEE-SSEEEEEEEEEETTTTEEEEEEEEEETTT-TTHHHHHHHHHHHHHHHHTT--HHHHHHHHHHHHHHHHHHT--